Protein AF-A0A136KYA2-F1 (afdb_monomer_lite)

Foldseek 3Di:
DPQAPPDDLVNLLVCCVPVVDPALVCVVPVPCPCLVVVRDDLVNSLVSLVSNCVS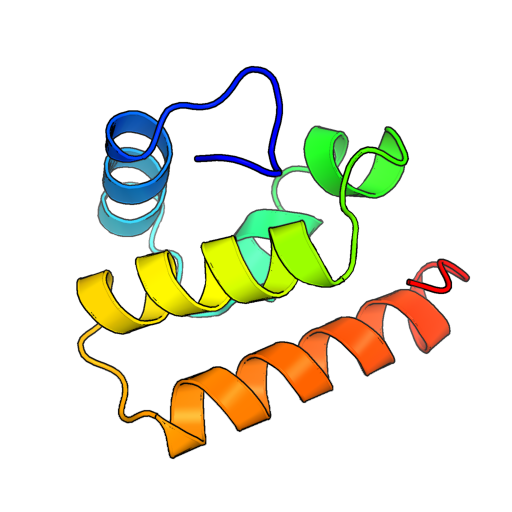VVHDPVVSVVRSVVVQVCCCPPVVDHD

Structure (mmCIF, N/CA/C/O backbone):
data_AF-A0A136KYA2-F1
#
_entry.id   AF-A0A136KYA2-F1
#
loop_
_atom_site.group_PDB
_atom_site.id
_atom_site.type_symbol
_atom_site.label_atom_id
_atom_site.label_alt_id
_atom_site.label_comp_id
_atom_site.label_asym_id
_atom_site.label_entity_id
_atom_site.label_seq_id
_atom_site.pdbx_PDB_ins_code
_atom_site.Cartn_x
_atom_site.Cartn_y
_atom_site.Cartn_z
_atom_site.occupancy
_atom_site.B_iso_or_equiv
_atom_site.auth_seq_id
_atom_site.auth_comp_id
_atom_site.auth_asym_id
_atom_site.auth_atom_id
_atom_site.pdbx_PDB_model_num
ATOM 1 N N . MET A 1 1 ? 9.446 3.443 8.160 1.00 68.50 1 MET A N 1
ATOM 2 C CA . MET A 1 1 ? 9.623 3.241 6.717 1.00 68.50 1 MET A CA 1
ATOM 3 C C . MET A 1 1 ? 11.080 2.957 6.491 1.00 68.50 1 MET A C 1
ATOM 5 O O . MET A 1 1 ? 11.907 3.793 6.837 1.00 68.50 1 MET A O 1
ATOM 9 N N . LYS A 1 2 ? 11.375 1.730 6.074 1.00 67.31 2 LYS A N 1
ATOM 10 C CA . LYS A 1 2 ? 12.733 1.240 5.822 1.00 67.31 2 LYS A CA 1
ATOM 11 C C . LYS A 1 2 ? 13.055 1.204 4.329 1.00 67.31 2 LYS A C 1
ATOM 13 O O . LYS A 1 2 ? 14.225 1.300 3.981 1.00 67.31 2 LYS A O 1
ATOM 18 N N . PHE A 1 3 ? 12.042 1.092 3.467 1.00 68.94 3 PHE A N 1
ATOM 19 C CA . PHE A 1 3 ? 12.247 0.786 2.045 1.00 68.94 3 PHE A CA 1
ATOM 20 C C . PHE A 1 3 ? 11.731 1.859 1.084 1.00 68.94 3 PHE A C 1
ATOM 22 O O . PHE A 1 3 ? 12.117 1.871 -0.080 1.00 68.94 3 PHE A O 1
ATOM 29 N N . ILE A 1 4 ? 10.908 2.792 1.562 1.00 72.12 4 ILE A N 1
ATOM 30 C CA . ILE A 1 4 ? 10.436 3.938 0.782 1.00 72.12 4 ILE A CA 1
ATOM 31 C C . ILE A 1 4 ? 11.157 5.197 1.272 1.00 72.12 4 ILE A C 1
ATOM 33 O O . ILE A 1 4 ? 10.952 5.660 2.395 1.00 72.12 4 ILE A O 1
ATOM 37 N N . GLN A 1 5 ? 12.015 5.742 0.413 1.00 69.88 5 GLN A N 1
ATOM 38 C CA . GLN A 1 5 ? 12.774 6.966 0.671 1.00 69.88 5 GLN A CA 1
ATOM 39 C C . GLN A 1 5 ? 11.860 8.198 0.520 1.00 69.88 5 GLN A C 1
ATOM 41 O O . GLN A 1 5 ? 10.955 8.203 -0.314 1.00 69.88 5 GLN A O 1
ATOM 46 N N . ASN A 1 6 ? 12.130 9.262 1.280 1.00 72.38 6 ASN A N 1
ATOM 47 C CA . ASN A 1 6 ? 11.439 10.566 1.231 1.00 72.38 6 ASN A CA 1
ATOM 48 C C . ASN A 1 6 ? 9.976 10.601 1.711 1.00 72.38 6 ASN A C 1
ATOM 50 O O . ASN A 1 6 ? 9.332 11.637 1.569 1.00 72.38 6 ASN A O 1
ATOM 54 N N . TYR A 1 7 ? 9.459 9.520 2.298 1.00 76.38 7 TYR A N 1
ATOM 55 C CA . TYR A 1 7 ? 8.149 9.519 2.949 1.00 76.38 7 TYR A CA 1
ATOM 56 C C . TYR A 1 7 ? 8.240 8.918 4.349 1.00 76.38 7 TYR A C 1
ATOM 58 O O . TYR A 1 7 ? 8.911 7.911 4.582 1.00 76.38 7 TYR A O 1
ATOM 66 N N . SER A 1 8 ? 7.529 9.526 5.290 1.00 83.06 8 SER A N 1
ATOM 67 C CA . SER A 1 8 ? 7.331 9.008 6.638 1.00 83.06 8 SER A CA 1
ATOM 68 C C . SER A 1 8 ? 6.028 8.210 6.747 1.00 83.06 8 SER A C 1
ATOM 70 O O . SER A 1 8 ? 5.057 8.461 6.032 1.00 83.06 8 SER A O 1
ATOM 72 N N . LYS A 1 9 ? 5.964 7.274 7.711 1.00 84.56 9 LYS A N 1
ATOM 73 C CA . LYS A 1 9 ? 4.751 6.461 7.953 1.00 84.56 9 LYS A CA 1
ATOM 74 C C . LYS A 1 9 ? 3.531 7.353 8.215 1.00 84.56 9 LYS A C 1
ATOM 76 O O . LYS A 1 9 ? 2.443 7.047 7.747 1.00 84.56 9 LYS A O 1
ATOM 81 N N . ARG A 1 10 ? 3.717 8.471 8.928 1.00 86.00 10 ARG A N 1
ATOM 82 C CA . ARG A 1 10 ? 2.637 9.426 9.227 1.00 86.00 10 ARG A CA 1
ATOM 83 C C . ARG A 1 10 ? 2.097 10.100 7.975 1.00 86.00 10 ARG A C 1
ATOM 85 O O . ARG A 1 10 ? 0.886 10.236 7.860 1.00 86.00 10 ARG A O 1
ATOM 92 N N . GLU A 1 11 ? 2.971 10.495 7.054 1.00 83.50 11 GLU A N 1
ATOM 93 C CA . GLU A 1 11 ? 2.537 11.069 5.780 1.00 83.50 11 GLU A CA 1
ATOM 94 C C . GLU A 1 11 ? 1.718 10.050 4.994 1.00 83.50 11 GLU A C 1
ATOM 96 O O . GLU A 1 11 ? 0.614 10.380 4.577 1.00 83.50 11 GLU A O 1
ATOM 101 N N . ILE A 1 12 ? 2.196 8.805 4.868 1.00 84.06 12 ILE A N 1
ATOM 102 C CA . ILE A 1 12 ? 1.459 7.727 4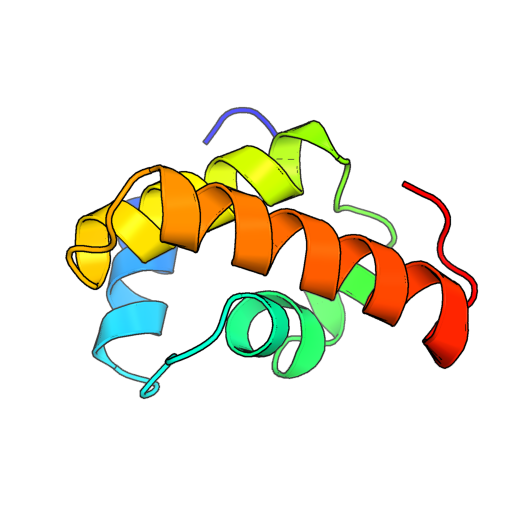.185 1.00 84.06 12 ILE A CA 1
ATOM 103 C C . ILE A 1 12 ? 0.068 7.525 4.792 1.00 84.06 12 ILE A C 1
ATOM 105 O O . ILE A 1 12 ? -0.920 7.552 4.065 1.00 84.06 12 ILE A O 1
ATOM 109 N N . VAL A 1 13 ? -0.035 7.416 6.117 1.00 87.69 13 VAL A N 1
ATOM 110 C CA . VAL A 1 13 ? -1.330 7.287 6.809 1.00 87.69 13 VAL A CA 1
ATOM 111 C C . VAL A 1 13 ? -2.236 8.492 6.539 1.00 87.69 13 VAL A C 1
ATOM 113 O O . VAL A 1 13 ? -3.422 8.322 6.262 1.00 87.69 13 VAL A O 1
ATOM 116 N N . PHE A 1 14 ? -1.687 9.708 6.577 1.00 85.69 14 PHE A N 1
ATOM 117 C CA . PHE A 1 14 ? -2.445 10.924 6.287 1.00 85.69 14 PHE A CA 1
ATOM 118 C C . PHE A 1 14 ? -3.022 10.909 4.866 1.00 85.69 14 PHE A C 1
ATOM 120 O O . PHE A 1 14 ? -4.190 11.240 4.680 1.00 85.69 14 PHE A O 1
ATOM 127 N N . ILE A 1 15 ? -2.233 10.483 3.878 1.00 84.00 15 ILE A N 1
ATOM 128 C CA . ILE A 1 15 ? -2.668 10.364 2.480 1.00 84.00 15 ILE A CA 1
ATOM 129 C C . ILE A 1 15 ? -3.791 9.341 2.357 1.00 84.00 15 ILE A C 1
ATOM 131 O O . ILE A 1 15 ? -4.825 9.652 1.773 1.00 84.00 15 ILE A O 1
ATOM 135 N N . ILE A 1 16 ? -3.623 8.159 2.958 1.00 86.19 16 ILE A N 1
ATOM 136 C CA . ILE A 1 16 ? -4.628 7.089 2.925 1.00 86.19 16 ILE A CA 1
ATOM 137 C C . ILE A 1 16 ? -5.982 7.607 3.417 1.00 86.19 16 ILE A C 1
ATOM 139 O O . ILE A 1 16 ? -7.004 7.442 2.753 1.00 86.19 16 ILE A O 1
ATOM 143 N N . GLN A 1 17 ? -5.973 8.296 4.559 1.00 86.50 17 GLN A N 1
ATOM 144 C CA . GLN A 1 17 ? -7.184 8.807 5.196 1.00 86.50 17 GLN A CA 1
ATOM 145 C C . GLN A 1 17 ? -7.814 9.989 4.448 1.00 86.50 17 GLN A C 1
ATOM 147 O O . GLN A 1 17 ? -9.034 10.148 4.468 1.00 86.50 17 GLN A O 1
ATOM 152 N N . ARG A 1 18 ? -7.004 10.852 3.823 1.00 86.56 18 ARG A N 1
ATOM 153 C CA . ARG A 1 18 ? -7.484 12.088 3.184 1.00 86.56 18 ARG A CA 1
ATOM 154 C C . ARG A 1 18 ? -7.888 11.904 1.730 1.00 86.56 18 ARG A C 1
ATOM 156 O O . ARG A 1 18 ? -8.829 12.557 1.290 1.00 86.56 18 ARG A O 1
ATOM 163 N N . GLU A 1 19 ? -7.203 11.036 0.996 1.00 81.25 19 GLU A N 1
ATOM 164 C CA . GLU A 1 19 ? -7.371 10.892 -0.454 1.00 81.25 19 GLU A CA 1
ATOM 165 C C . GLU A 1 19 ? -8.273 9.714 -0.852 1.00 81.25 19 GLU A C 1
ATOM 167 O O . GLU A 1 19 ? -8.387 9.405 -2.040 1.00 81.25 19 GLU A O 1
ATOM 172 N N . LYS A 1 20 ? -8.956 9.083 0.117 1.00 80.44 20 LYS A N 1
ATOM 173 C CA . LYS A 1 20 ? -9.833 7.917 -0.106 1.00 80.44 20 LYS A CA 1
ATOM 174 C C . LYS A 1 20 ? -9.102 6.825 -0.888 1.00 80.44 20 LYS A C 1
ATOM 176 O O . LYS A 1 20 ? -9.494 6.440 -1.991 1.00 80.44 20 LYS A O 1
ATOM 181 N N . VAL A 1 21 ? -7.966 6.417 -0.341 1.00 84.38 21 VAL A N 1
ATOM 182 C CA . VAL A 1 21 ? -7.215 5.272 -0.845 1.00 84.38 21 VAL A CA 1
ATOM 183 C C . VAL A 1 21 ? -7.943 4.025 -0.370 1.00 84.38 21 VAL A C 1
ATOM 185 O O . VAL A 1 21 ? -8.062 3.815 0.836 1.00 84.38 21 VAL A O 1
ATOM 188 N N . GLU A 1 22 ? -8.421 3.223 -1.312 1.00 85.50 22 GLU A N 1
ATOM 189 C CA . GLU A 1 22 ? -9.109 1.963 -1.015 1.00 85.50 22 GLU A CA 1
ATOM 190 C C . GLU A 1 22 ? -8.285 0.760 -1.446 1.00 85.50 22 GLU A C 1
ATOM 192 O O . GLU A 1 22 ? -8.524 -0.334 -0.956 1.00 85.50 22 GLU A O 1
ATOM 197 N N . HIS A 1 23 ? -7.297 0.962 -2.314 1.00 88.12 23 HIS A N 1
ATOM 198 C CA . HIS A 1 23 ? -6.478 -0.105 -2.857 1.00 88.12 23 HIS A CA 1
ATOM 199 C C . HIS A 1 23 ? -4.985 0.225 -2.815 1.00 88.12 23 HIS A C 1
ATOM 201 O O . HIS A 1 23 ? -4.579 1.387 -2.779 1.00 88.12 23 HIS A O 1
ATOM 207 N N . LEU A 1 24 ? -4.125 -0.794 -2.833 1.00 85.75 24 LEU A N 1
ATOM 208 C CA . LEU A 1 24 ? -2.675 -0.562 -2.784 1.00 85.75 24 LEU A CA 1
ATOM 209 C C . LEU A 1 24 ? -2.153 0.122 -4.060 1.00 85.75 24 LEU A C 1
ATOM 211 O O . LEU A 1 24 ? -1.259 0.968 -3.992 1.00 85.75 24 LEU A O 1
ATOM 215 N N . ASP A 1 25 ? -2.743 -0.176 -5.217 1.00 84.94 25 ASP A N 1
ATOM 216 C CA . ASP A 1 25 ? -2.438 0.510 -6.474 1.00 84.94 25 ASP A CA 1
ATOM 217 C C . ASP A 1 25 ? -2.899 1.970 -6.485 1.00 84.94 25 ASP A C 1
ATOM 219 O O . ASP A 1 25 ? -2.293 2.761 -7.200 1.00 84.94 25 ASP A O 1
ATOM 223 N N . ASP A 1 26 ? -3.858 2.393 -5.656 1.00 84.38 26 ASP A N 1
ATOM 224 C CA . ASP A 1 26 ? -4.178 3.820 -5.516 1.00 84.38 26 ASP A CA 1
ATOM 225 C C . ASP A 1 26 ? -2.975 4.619 -4.999 1.00 84.38 26 ASP A C 1
ATOM 227 O O . ASP A 1 26 ? -2.692 5.709 -5.499 1.00 84.38 26 ASP A O 1
ATOM 231 N N . LEU A 1 27 ? -2.225 4.072 -4.033 1.00 79.62 27 LEU A N 1
ATOM 232 C CA . LEU A 1 27 ? -1.017 4.720 -3.504 1.00 79.62 27 LEU A CA 1
ATOM 233 C C . LEU A 1 27 ? 0.121 4.758 -4.522 1.00 79.62 27 LEU A C 1
ATOM 235 O O . LEU A 1 27 ? 0.935 5.684 -4.510 1.00 79.62 27 LEU A O 1
ATOM 239 N N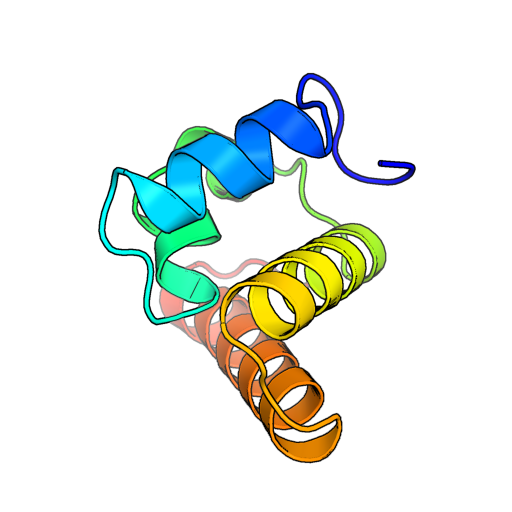 . ILE A 1 28 ? 0.190 3.744 -5.379 1.00 76.69 28 ILE A N 1
ATOM 240 C CA . ILE A 1 28 ? 1.322 3.502 -6.278 1.00 76.69 28 ILE A CA 1
ATOM 241 C C . ILE A 1 28 ? 1.104 4.178 -7.631 1.00 76.69 28 ILE A C 1
ATOM 243 O O . ILE A 1 28 ? 2.044 4.743 -8.190 1.00 76.69 28 ILE A O 1
ATOM 247 N N . LEU A 1 29 ? -0.132 4.163 -8.136 1.00 71.81 29 LEU A N 1
ATOM 248 C CA . LEU A 1 29 ? -0.507 4.671 -9.454 1.00 71.81 29 LEU A CA 1
ATOM 249 C C . LEU A 1 29 ? -1.009 6.113 -9.428 1.00 71.81 29 LEU A C 1
ATOM 251 O O . LEU A 1 29 ? -0.640 6.870 -10.323 1.00 71.81 29 LEU A O 1
ATOM 255 N N . ARG A 1 30 ? -1.790 6.552 -8.421 1.00 66.62 30 ARG A N 1
ATOM 256 C CA . ARG A 1 30 ? -2.205 7.976 -8.358 1.00 66.62 30 ARG A CA 1
ATOM 257 C C . ARG A 1 30 ? -1.008 8.903 -8.133 1.00 66.62 30 ARG A C 1
ATOM 259 O O . ARG A 1 30 ? -1.037 10.070 -8.511 1.00 66.62 30 ARG A O 1
ATOM 266 N N . ARG A 1 31 ? 0.078 8.367 -7.567 1.00 61.44 31 ARG A N 1
ATOM 267 C CA . ARG A 1 31 ? 1.384 9.017 -7.429 1.00 61.44 31 ARG A CA 1
ATOM 268 C C . ARG A 1 31 ? 2.396 8.399 -8.366 1.00 61.44 31 ARG A C 1
ATOM 270 O O . ARG A 1 31 ? 3.410 7.875 -7.915 1.00 61.44 31 ARG A O 1
ATOM 277 N N . SER A 1 32 ? 2.179 8.563 -9.658 1.00 51.16 32 SER A N 1
ATOM 278 C CA . SER A 1 32 ? 3.152 8.364 -10.734 1.00 51.16 32 SER A CA 1
ATOM 279 C C . SER A 1 32 ? 4.623 8.676 -10.380 1.00 51.16 32 SER A C 1
ATOM 281 O O . SER A 1 32 ? 5.518 8.118 -10.986 1.00 51.16 32 SER A O 1
ATOM 283 N N . MET A 1 33 ? 4.931 9.485 -9.363 1.00 52.06 33 MET A N 1
ATOM 284 C CA . MET A 1 33 ? 6.295 9.663 -8.856 1.00 52.06 33 MET A CA 1
ATOM 285 C C . MET A 1 33 ? 6.901 8.479 -8.066 1.00 52.06 33 MET A C 1
ATOM 287 O O . MET A 1 33 ? 8.109 8.310 -8.135 1.00 52.06 33 MET A O 1
ATOM 291 N N . LEU A 1 34 ? 6.164 7.641 -7.326 1.00 61.50 34 LEU A N 1
ATOM 292 C CA . LEU A 1 34 ? 6.788 6.540 -6.557 1.00 61.50 34 LEU A CA 1
ATOM 293 C C . LEU A 1 34 ? 7.123 5.325 -7.435 1.00 61.50 34 LEU A C 1
ATOM 295 O O . LEU A 1 34 ? 8.224 4.779 -7.334 1.00 61.50 34 LEU A O 1
ATOM 299 N N . ALA A 1 35 ? 6.200 4.949 -8.325 1.00 56.97 35 ALA A N 1
ATOM 300 C CA . ALA A 1 35 ? 6.385 3.847 -9.265 1.00 56.97 35 ALA A CA 1
ATOM 301 C C . ALA A 1 35 ? 7.248 4.237 -10.478 1.00 56.97 35 ALA A C 1
ATOM 303 O O . ALA A 1 35 ? 8.160 3.493 -10.830 1.00 56.97 35 ALA A O 1
ATOM 304 N N . MET A 1 36 ? 7.028 5.410 -11.098 1.00 51.78 36 MET A N 1
ATOM 305 C CA . MET A 1 36 ? 7.785 5.788 -12.309 1.00 51.78 36 MET A CA 1
ATOM 306 C C . MET A 1 36 ? 9.207 6.274 -12.015 1.00 51.78 36 MET A C 1
ATOM 308 O O . MET A 1 36 ? 10.035 6.262 -12.919 1.00 51.78 36 MET A O 1
ATOM 312 N N . LEU A 1 37 ? 9.541 6.659 -10.774 1.00 53.53 37 LEU A N 1
ATOM 313 C CA . LEU A 1 37 ? 10.936 6.957 -10.41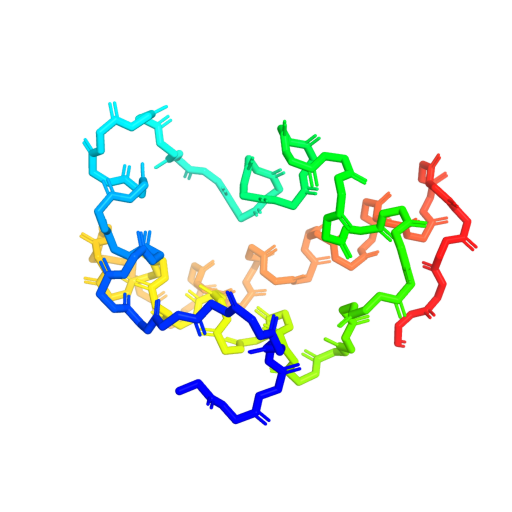7 1.00 53.53 37 LEU A CA 1
ATOM 314 C C . LEU A 1 37 ? 11.768 5.692 -10.128 1.00 53.53 37 LEU A C 1
ATOM 316 O O . LEU A 1 37 ? 12.924 5.826 -9.730 1.00 53.53 37 LEU A O 1
ATOM 320 N N . GLY A 1 38 ? 11.210 4.482 -10.288 1.00 57.56 38 GLY A N 1
ATOM 321 C CA . GLY A 1 38 ? 11.928 3.223 -10.048 1.00 57.56 38 GLY A CA 1
ATOM 322 C C . GLY A 1 38 ? 12.339 3.017 -8.585 1.00 57.56 38 GLY A C 1
ATOM 323 O O . GLY A 1 38 ? 13.316 2.331 -8.307 1.00 57.56 38 GLY A O 1
ATOM 324 N N . LYS A 1 39 ? 11.635 3.658 -7.640 1.00 65.50 39 LYS A N 1
ATOM 325 C CA . LYS A 1 39 ? 12.015 3.703 -6.215 1.00 65.50 39 LYS A CA 1
ATOM 326 C C . LYS A 1 39 ? 11.264 2.712 -5.331 1.00 65.50 39 LYS A C 1
ATOM 328 O O . LYS A 1 39 ? 11.487 2.710 -4.123 1.00 65.50 39 LYS A O 1
ATOM 333 N N . ILE A 1 40 ? 10.367 1.909 -5.895 1.00 75.50 40 ILE A N 1
ATOM 334 C CA . ILE A 1 40 ? 9.641 0.891 -5.140 1.00 75.50 40 ILE A CA 1
ATOM 335 C C . ILE A 1 40 ? 10.294 -0.469 -5.381 1.00 75.50 40 ILE A C 1
ATOM 337 O O . ILE A 1 40 ? 10.466 -0.881 -6.520 1.00 75.50 40 ILE A O 1
ATOM 341 N N . SER A 1 41 ? 10.707 -1.129 -4.302 1.00 80.06 41 SER A N 1
ATOM 342 C CA . SER A 1 41 ? 11.129 -2.532 -4.298 1.00 80.06 41 SER A CA 1
ATOM 343 C C . SER A 1 41 ? 9.981 -3.408 -3.800 1.00 80.06 41 SER A C 1
ATOM 345 O O . SER A 1 41 ? 9.064 -2.900 -3.148 1.00 80.06 41 SER A O 1
ATOM 347 N N . THR A 1 42 ? 10.054 -4.727 -4.007 1.00 83.19 42 THR A N 1
ATOM 348 C CA . THR A 1 42 ? 9.095 -5.678 -3.410 1.00 83.19 42 THR A CA 1
ATOM 349 C C . THR A 1 42 ? 8.938 -5.475 -1.895 1.00 83.19 42 THR A C 1
ATOM 351 O O . THR A 1 42 ? 7.829 -5.470 -1.371 1.00 83.19 42 THR A O 1
ATOM 354 N N . GLN A 1 43 ? 10.029 -5.205 -1.172 1.00 84.62 43 GLN A N 1
ATOM 355 C CA . GLN A 1 43 ? 9.966 -4.938 0.271 1.00 84.62 43 GLN A CA 1
ATOM 356 C C . GLN A 1 43 ? 9.264 -3.612 0.605 1.00 84.62 43 GLN A C 1
ATOM 358 O O . GLN A 1 43 ? 8.526 -3.539 1.585 1.00 84.62 43 GLN A O 1
ATOM 363 N N . GLY A 1 44 ? 9.458 -2.572 -0.213 1.00 85.50 44 GLY A N 1
ATOM 364 C CA . GLY A 1 44 ? 8.731 -1.308 -0.076 1.00 85.50 44 GLY A CA 1
ATOM 365 C C . GLY A 1 44 ? 7.241 -1.455 -0.362 1.00 85.50 44 GLY A C 1
ATOM 366 O O . GLY A 1 44 ? 6.428 -0.858 0.337 1.00 85.50 44 GLY A O 1
ATOM 367 N N . LEU A 1 45 ? 6.883 -2.297 -1.333 1.00 86.44 45 LEU A N 1
ATOM 368 C CA . LEU A 1 45 ? 5.495 -2.631 -1.628 1.00 86.44 45 LEU A CA 1
ATOM 369 C C . LEU A 1 45 ? 4.817 -3.310 -0.434 1.00 86.44 45 LEU A C 1
ATOM 371 O O . LEU A 1 45 ? 3.750 -2.872 -0.013 1.00 86.44 45 LEU A O 1
ATOM 375 N N . LEU A 1 46 ? 5.454 -4.335 0.137 1.00 88.31 46 LEU A N 1
ATOM 376 C CA . LEU A 1 46 ? 4.935 -5.043 1.309 1.00 88.31 46 LEU A CA 1
ATOM 377 C C . LEU A 1 46 ? 4.828 -4.121 2.533 1.00 88.31 46 LEU A C 1
ATOM 379 O O . LEU A 1 46 ? 3.843 -4.179 3.261 1.00 88.31 46 LEU A O 1
ATOM 383 N N . GLU A 1 47 ? 5.793 -3.216 2.737 1.00 88.19 47 GLU A N 1
ATOM 384 C CA . GLU A 1 47 ? 5.720 -2.210 3.808 1.00 88.19 47 GLU A CA 1
ATOM 385 C C . GLU A 1 47 ? 4.515 -1.267 3.626 1.00 88.19 47 GLU A C 1
ATOM 387 O O . GLU A 1 47 ? 3.850 -0.919 4.603 1.00 88.19 47 GLU A O 1
ATOM 392 N N . LEU A 1 48 ? 4.199 -0.870 2.389 1.00 87.19 48 LEU A N 1
ATOM 393 C CA . LEU A 1 48 ? 3.014 -0.059 2.093 1.00 87.19 48 LEU A CA 1
ATOM 394 C C . LEU A 1 48 ? 1.713 -0.852 2.250 1.00 87.19 48 LEU A C 1
ATOM 396 O O . LEU A 1 48 ? 0.756 -0.308 2.798 1.00 87.19 48 LEU A O 1
ATOM 400 N N . ALA A 1 49 ? 1.686 -2.115 1.818 1.00 89.81 49 ALA A N 1
ATOM 401 C CA . ALA A 1 49 ? 0.549 -3.014 2.005 1.00 89.81 49 ALA A CA 1
ATOM 402 C C . ALA A 1 49 ? 0.220 -3.187 3.493 1.00 89.81 49 ALA A C 1
ATOM 404 O O . ALA A 1 49 ? -0.946 -3.123 3.877 1.00 89.81 49 ALA A O 1
ATOM 405 N N . GLU A 1 50 ? 1.246 -3.309 4.339 1.00 91.00 50 GLU A N 1
ATOM 406 C CA . GLU A 1 50 ? 1.072 -3.403 5.786 1.00 91.00 50 GLU A CA 1
ATOM 407 C C . GLU A 1 50 ? 0.484 -2.114 6.369 1.00 91.00 50 GLU A C 1
ATOM 409 O O . GLU A 1 50 ? -0.521 -2.158 7.072 1.00 91.00 50 GLU A O 1
ATOM 414 N N . ILE A 1 51 ? 1.045 -0.946 6.031 1.00 90.00 51 ILE A N 1
ATOM 415 C CA . ILE A 1 51 ? 0.542 0.348 6.528 1.00 90.00 51 ILE A CA 1
ATOM 416 C C . ILE A 1 51 ? -0.899 0.596 6.061 1.00 90.00 51 ILE A C 1
ATOM 418 O O . ILE A 1 51 ? -1.728 1.087 6.835 1.00 90.00 51 ILE A O 1
ATOM 422 N N . LEU A 1 52 ? -1.202 0.271 4.804 1.00 89.69 52 LEU A N 1
ATOM 423 C CA . LEU A 1 52 ? -2.541 0.405 4.243 1.00 89.69 52 LEU A CA 1
ATOM 424 C C . LEU A 1 52 ? -3.521 -0.542 4.933 1.00 89.69 52 LEU A C 1
ATOM 426 O O . LEU A 1 52 ? -4.571 -0.096 5.391 1.00 89.69 52 LEU A O 1
ATOM 430 N N . GLY A 1 53 ? -3.141 -1.809 5.091 1.00 92.19 53 GLY A N 1
ATOM 431 C CA . GLY A 1 53 ? -3.947 -2.811 5.772 1.00 92.19 53 GLY A CA 1
ATOM 432 C C . GLY A 1 53 ? -4.190 -2.486 7.243 1.00 92.19 53 GLY A C 1
ATOM 433 O O . GLY A 1 53 ? -5.318 -2.612 7.706 1.00 92.19 53 GLY A O 1
ATOM 434 N N . GLU A 1 54 ? -3.190 -1.986 7.972 1.00 92.62 54 GLU A N 1
ATOM 435 C CA . GLU A 1 54 ? -3.367 -1.472 9.338 1.00 92.62 54 GLU A CA 1
ATOM 436 C C . GLU A 1 54 ? -4.376 -0.311 9.374 1.00 92.62 54 GLU A C 1
ATOM 438 O O . GLU A 1 54 ? -5.244 -0.254 10.247 1.00 92.62 54 GLU A O 1
ATOM 443 N N . THR A 1 55 ? -4.279 0.615 8.414 1.00 90.00 55 THR A N 1
ATOM 444 C CA . THR A 1 55 ? -5.115 1.826 8.367 1.00 90.00 55 THR A CA 1
ATOM 445 C C . THR A 1 55 ? -6.563 1.509 7.984 1.00 90.00 55 THR A C 1
ATOM 447 O O . THR A 1 55 ? -7.486 2.085 8.561 1.00 90.00 55 THR A O 1
ATOM 450 N N . LEU A 1 56 ? -6.768 0.578 7.048 1.00 90.25 56 LEU A N 1
ATOM 451 C CA . LEU A 1 56 ? -8.081 0.147 6.552 1.00 90.25 56 LEU A CA 1
ATOM 452 C C . LEU A 1 56 ? -8.649 -1.074 7.294 1.00 90.25 56 LEU A C 1
ATOM 454 O O . LEU A 1 56 ? -9.769 -1.495 7.009 1.00 90.25 56 LEU A O 1
ATOM 458 N N . ARG A 1 57 ? -7.909 -1.616 8.271 1.00 93.56 57 ARG A N 1
ATOM 459 C CA . ARG A 1 57 ? -8.251 -2.816 9.058 1.00 93.56 57 ARG A CA 1
ATOM 460 C C . ARG A 1 57 ? -8.462 -4.069 8.208 1.00 93.56 57 ARG A C 1
ATOM 462 O O . ARG A 1 57 ? -9.402 -4.832 8.424 1.00 93.56 57 ARG A O 1
ATOM 469 N N . TRP A 1 58 ? -7.578 -4.282 7.247 1.00 94.31 58 TRP A N 1
ATOM 470 C CA . TRP A 1 58 ? -7.544 -5.507 6.462 1.00 94.31 58 TRP A CA 1
ATOM 471 C C . TRP A 1 58 ? -7.018 -6.687 7.271 1.00 94.31 58 TRP A C 1
ATOM 473 O O . TRP A 1 58 ? -6.139 -6.545 8.122 1.00 94.31 58 TRP A O 1
ATOM 483 N N . SER A 1 59 ? -7.535 -7.867 6.949 1.00 93.75 59 SER A N 1
ATOM 484 C CA . SER A 1 59 ? -6.936 -9.137 7.355 1.00 93.75 59 SER A CA 1
ATOM 485 C C . SER A 1 59 ? -5.601 -9.371 6.643 1.00 93.75 59 SER A C 1
ATOM 487 O O . SER A 1 59 ? -5.347 -8.818 5.573 1.00 93.75 59 SER A O 1
ATOM 489 N N . ASP A 1 60 ? -4.764 -10.246 7.197 1.00 91.56 60 ASP A N 1
ATOM 490 C CA . ASP A 1 60 ? -3.479 -10.590 6.575 1.00 91.56 60 ASP A CA 1
ATOM 491 C C . ASP A 1 60 ? -3.655 -11.242 5.195 1.00 91.56 60 ASP A C 1
ATOM 493 O O . ASP A 1 60 ? -2.843 -11.019 4.299 1.00 91.56 60 ASP A O 1
ATOM 497 N N . LEU A 1 61 ? -4.758 -11.972 4.985 1.00 92.06 61 LEU A N 1
ATOM 498 C CA . LEU A 1 61 ? -5.123 -12.502 3.671 1.00 92.06 61 LEU A CA 1
ATOM 499 C C . LEU A 1 61 ? -5.351 -11.368 2.663 1.00 92.06 61 LEU A C 1
ATOM 501 O O . LEU A 1 61 ? -4.750 -11.367 1.597 1.00 92.06 61 LEU A O 1
ATOM 505 N N . GLN A 1 62 ? -6.148 -10.363 3.035 1.00 91.38 62 GLN A N 1
ATOM 506 C CA . GLN A 1 62 ? -6.416 -9.208 2.173 1.00 91.38 62 GLN A CA 1
ATOM 507 C C . GLN A 1 62 ? -5.146 -8.413 1.855 1.00 91.38 62 GLN A C 1
ATOM 509 O O . GLN A 1 62 ? -4.980 -7.965 0.725 1.00 91.38 62 GLN A O 1
ATOM 514 N N . LYS A 1 63 ? -4.230 -8.254 2.819 1.00 91.81 63 LYS A N 1
ATOM 515 C CA . LYS A 1 63 ? -2.941 -7.589 2.572 1.00 91.81 63 LYS A CA 1
ATOM 516 C C . LYS A 1 63 ? -2.108 -8.340 1.528 1.00 91.81 63 LYS A C 1
ATOM 518 O O . LYS A 1 63 ? -1.547 -7.706 0.637 1.00 91.81 63 LYS A O 1
ATOM 523 N N . ASN A 1 64 ? -2.039 -9.669 1.637 1.00 90.50 64 ASN A N 1
ATOM 52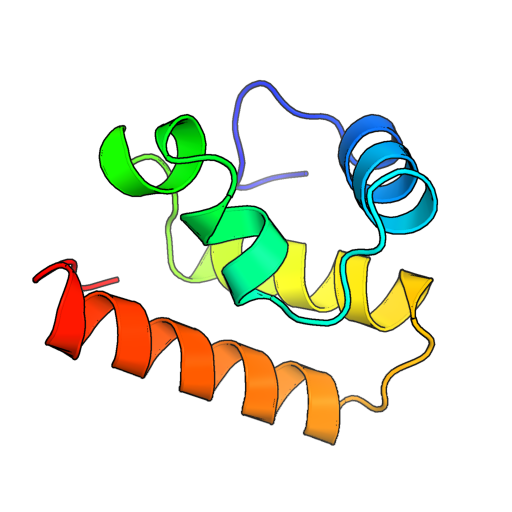4 C CA . ASN A 1 64 ? -1.287 -10.513 0.706 1.00 90.50 64 ASN A CA 1
ATOM 525 C C . ASN A 1 64 ? -1.911 -10.513 -0.693 1.00 90.50 64 ASN A C 1
ATOM 527 O O . ASN A 1 64 ? -1.199 -10.272 -1.668 1.00 90.50 64 ASN A O 1
ATOM 531 N N . ASP A 1 65 ? -3.230 -10.706 -0.783 1.00 91.81 65 ASP A N 1
ATOM 532 C CA . ASP A 1 65 ? -3.965 -10.686 -2.052 1.00 91.81 65 ASP A CA 1
ATOM 533 C C . ASP A 1 65 ? -3.757 -9.356 -2.784 1.00 91.81 65 ASP A C 1
ATOM 535 O O . ASP A 1 65 ? -3.512 -9.318 -3.993 1.00 91.81 65 ASP A O 1
ATOM 539 N N . GLU A 1 66 ? -3.794 -8.249 -2.041 1.00 91.19 66 GLU A N 1
ATOM 540 C CA . GLU A 1 66 ? -3.615 -6.923 -2.612 1.00 91.19 66 GLU A CA 1
ATOM 541 C C . GLU A 1 66 ? -2.168 -6.674 -3.065 1.00 91.19 66 GLU A C 1
ATOM 543 O O . GLU A 1 66 ? -1.943 -6.120 -4.144 1.00 91.19 66 GLU A O 1
ATOM 548 N N . ALA A 1 67 ? -1.174 -7.128 -2.296 1.00 89.31 67 ALA A N 1
ATOM 549 C CA . ALA A 1 67 ? 0.227 -7.059 -2.700 1.00 89.31 67 ALA A CA 1
ATOM 550 C C . ALA A 1 67 ? 0.483 -7.852 -3.993 1.00 89.31 67 ALA A C 1
ATOM 552 O O . ALA A 1 67 ? 1.072 -7.315 -4.935 1.00 89.31 67 ALA A O 1
ATOM 553 N N . GLU A 1 68 ? -0.012 -9.091 -4.087 1.00 90.12 68 GLU A N 1
ATOM 554 C CA . GLU A 1 68 ? 0.104 -9.906 -5.301 1.00 90.12 68 GLU A CA 1
ATOM 555 C C . GLU A 1 68 ? -0.590 -9.260 -6.502 1.00 90.12 68 GLU A C 1
ATOM 557 O O . GLU A 1 68 ? -0.029 -9.220 -7.604 1.00 90.12 68 GLU A O 1
ATOM 562 N N . ARG A 1 69 ? -1.802 -8.725 -6.299 1.00 89.69 69 ARG A N 1
ATOM 563 C CA . ARG A 1 69 ? -2.559 -8.035 -7.348 1.00 89.69 69 ARG A CA 1
ATOM 564 C C . ARG A 1 69 ? -1.757 -6.874 -7.926 1.00 89.69 69 ARG A C 1
ATOM 566 O O . ARG A 1 69 ? -1.700 -6.721 -9.148 1.00 89.69 69 ARG A O 1
ATOM 573 N N . VAL A 1 70 ? -1.116 -6.079 -7.071 1.00 87.56 70 VAL A N 1
ATOM 574 C CA . VAL A 1 70 ? -0.311 -4.937 -7.510 1.00 87.56 70 VAL A CA 1
ATOM 575 C C . VAL A 1 70 ? 0.971 -5.363 -8.217 1.00 87.56 70 VAL A C 1
ATOM 577 O O . VAL A 1 70 ? 1.296 -4.765 -9.242 1.00 87.56 70 VAL A O 1
ATOM 580 N N . ILE A 1 71 ? 1.677 -6.394 -7.742 1.00 85.44 71 ILE A N 1
ATOM 581 C CA . ILE A 1 71 ? 2.869 -6.919 -8.437 1.00 85.44 71 ILE A CA 1
ATOM 582 C C . ILE A 1 71 ? 2.500 -7.293 -9.874 1.00 85.44 71 ILE A C 1
ATOM 584 O O . ILE A 1 71 ? 3.103 -6.792 -10.823 1.00 85.44 71 ILE A O 1
ATOM 588 N N . ARG A 1 72 ? 1.427 -8.075 -10.047 1.00 85.88 72 ARG A N 1
ATOM 589 C CA . ARG A 1 72 ? 0.934 -8.461 -11.377 1.00 85.88 72 ARG A CA 1
ATOM 590 C C . ARG A 1 72 ? 0.527 -7.251 -12.214 1.00 85.88 72 ARG A C 1
ATOM 592 O O . ARG A 1 72 ? 0.728 -7.249 -13.427 1.00 85.88 72 ARG A O 1
ATOM 599 N N . LEU A 1 73 ? -0.069 -6.226 -11.606 1.00 84.38 73 LEU A N 1
ATOM 600 C CA . LEU A 1 73 ? -0.459 -5.005 -12.311 1.00 84.38 73 LEU A CA 1
ATOM 601 C C . LEU A 1 73 ? 0.764 -4.239 -12.834 1.00 84.38 73 LEU A C 1
ATOM 603 O O . LEU A 1 73 ? 0.755 -3.794 -13.982 1.00 84.38 73 LEU A O 1
ATOM 607 N N . LEU A 1 74 ? 1.813 -4.111 -12.020 1.00 80.00 74 LEU A N 1
ATOM 608 C CA . LEU A 1 74 ? 3.059 -3.434 -12.384 1.00 80.00 74 LEU A CA 1
ATOM 609 C C . LEU A 1 74 ? 3.805 -4.175 -13.499 1.00 80.00 74 LEU A C 1
ATOM 611 O O . LEU A 1 74 ? 4.239 -3.540 -14.464 1.00 80.00 74 LEU A O 1
ATOM 615 N N . GLU A 1 75 ? 3.865 -5.504 -13.426 1.00 81.31 75 GLU A N 1
ATOM 616 C CA . GLU A 1 75 ? 4.473 -6.330 -14.472 1.00 81.31 75 GLU A CA 1
ATOM 617 C C . GLU A 1 75 ? 3.722 -6.210 -15.801 1.00 81.31 75 GLU A C 1
ATOM 619 O O . GLU A 1 75 ? 4.332 -5.972 -16.845 1.00 81.31 75 GLU A O 1
ATOM 624 N N . ASN A 1 76 ? 2.390 -6.329 -15.769 1.00 79.94 76 ASN A N 1
ATOM 625 C CA . ASN A 1 76 ? 1.581 -6.400 -16.985 1.00 79.94 76 ASN A CA 1
ATOM 626 C C . ASN A 1 76 ? 1.317 -5.032 -17.630 1.00 79.94 76 ASN A C 1
ATOM 628 O O . ASN A 1 76 ? 1.328 -4.931 -18.855 1.00 79.94 76 ASN A O 1
ATOM 632 N N . LYS A 1 77 ? 1.053 -3.979 -16.842 1.00 72.38 77 LYS A N 1
ATOM 633 C CA . LYS A 1 77 ? 0.716 -2.647 -17.383 1.00 72.38 77 LYS A CA 1
ATOM 634 C C . LYS A 1 77 ? 1.908 -1.711 -17.520 1.00 72.38 77 LYS A C 1
ATOM 636 O O . LYS A 1 77 ? 1.878 -0.844 -18.388 1.00 72.38 77 LYS A O 1
ATOM 641 N N . HIS A 1 78 ? 2.920 -1.848 -16.666 1.00 70.62 78 HIS A N 1
ATOM 642 C CA . HIS A 1 78 ? 4.024 -0.888 -16.592 1.00 70.62 78 HIS A CA 1
ATOM 643 C C . HIS A 1 78 ? 5.381 -1.485 -16.983 1.00 70.62 78 HIS A C 1
ATOM 645 O O . HIS A 1 78 ? 6.356 -0.744 -17.043 1.00 70.62 78 HIS A O 1
ATOM 651 N N . GLN A 1 79 ? 5.447 -2.792 -17.278 1.00 71.81 79 GLN A N 1
ATOM 652 C CA . GLN A 1 79 ? 6.686 -3.529 -17.565 1.00 71.81 79 GLN A CA 1
ATOM 653 C C . GLN A 1 79 ? 7.750 -3.397 -16.459 1.00 71.81 79 GLN A C 1
ATOM 655 O O . GLN A 1 79 ? 8.945 -3.559 -16.707 1.00 71.81 79 GLN A O 1
ATOM 660 N N . ILE A 1 80 ? 7.315 -3.122 -15.227 1.00 71.19 80 ILE A N 1
ATOM 661 C CA . ILE A 1 80 ? 8.180 -3.050 -14.051 1.00 71.19 80 ILE A CA 1
ATOM 662 C C . ILE A 1 80 ? 8.190 -4.437 -13.413 1.00 71.19 80 ILE A C 1
ATOM 664 O O . ILE A 1 80 ? 7.142 -4.928 -13.003 1.00 71.19 80 ILE A O 1
ATOM 668 N N . ARG A 1 81 ? 9.370 -5.056 -13.317 1.00 68.25 81 ARG A N 1
ATOM 669 C CA . ARG A 1 81 ? 9.580 -6.280 -12.530 1.00 68.25 81 ARG A CA 1
ATOM 670 C C . ARG A 1 81 ? 10.179 -5.899 -11.178 1.00 68.25 81 ARG A C 1
ATOM 672 O O . ARG A 1 81 ? 11.170 -5.169 -11.153 1.00 68.25 81 ARG A O 1
ATOM 679 N N . LEU A 1 82 ? 9.548 -6.352 -10.095 1.00 67.31 82 LEU A N 1
ATOM 680 C CA . LEU A 1 82 ? 9.927 -6.070 -8.704 1.00 67.31 82 LEU A CA 1
ATOM 681 C C . LEU A 1 82 ? 10.614 -7.255 -8.022 1.00 67.31 82 LEU A C 1
ATOM 683 O O . LEU A 1 82 ? 10.472 -8.389 -8.521 1.00 67.31 82 LEU A O 1
#

pLDDT: mean 80.44, std 11.16, range [51.16, 94.31]

Secondary structure (DSSP, 8-state):
--SSTT--HHHHHHHHHHTT--SHHHHHHTTHHHHHTT---HHHHHHHHHHHHHHHT--HHHHHHHHHHHHHHHHHHH----

Radius of gyration: 11.63 Å; chains: 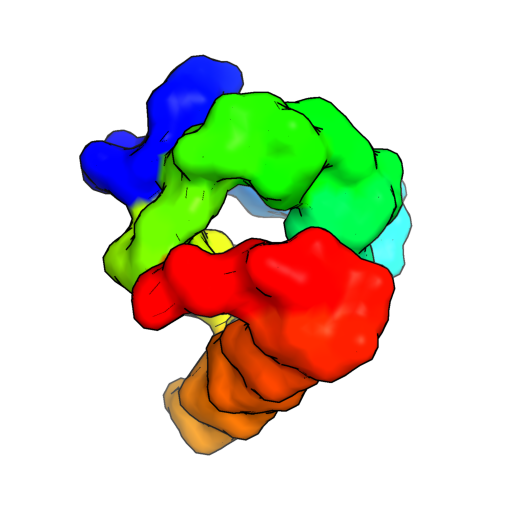1; bounding box: 23×25×27 Å

Sequence (82 aa):
MKFIQNYSKREIVFIIQREKVEHLDDLILRRSMLAMLGKISTQGLLELAEILGETLRWSDLQKNDEAERVIRLLENKHQIRL